Protein AF-A0A812NB05-F1 (afdb_monomer_lite)

Structure (mmCIF, N/CA/C/O backbone):
data_AF-A0A812NB05-F1
#
_entry.id   AF-A0A812NB05-F1
#
loop_
_atom_site.group_PDB
_atom_site.id
_atom_site.type_symbol
_atom_site.label_atom_id
_atom_site.label_alt_id
_atom_site.label_comp_id
_atom_site.label_asym_id
_atom_site.label_entity_id
_atom_site.label_seq_id
_atom_site.pdbx_PDB_ins_code
_atom_site.Cartn_x
_atom_site.Cartn_y
_atom_site.Cartn_z
_atom_site.occupancy
_atom_site.B_iso_or_equiv
_atom_site.auth_seq_id
_atom_site.auth_comp_id
_atom_site.auth_asym_id
_atom_site.auth_atom_id
_atom_site.pdbx_PDB_model_num
ATOM 1 N N . MET A 1 1 ? -12.619 -16.731 -1.197 1.00 52.44 1 MET A N 1
ATOM 2 C CA . MET A 1 1 ? -11.429 -16.813 -2.072 1.00 52.44 1 MET A CA 1
ATOM 3 C C . MET A 1 1 ? -10.492 -17.828 -1.435 1.00 52.44 1 MET A C 1
ATOM 5 O O . MET A 1 1 ? -10.153 -17.641 -0.276 1.00 52.44 1 MET A O 1
ATOM 9 N N . GLY A 1 2 ? -10.225 -18.960 -2.091 1.00 68.12 2 GLY A N 1
ATOM 10 C CA . GLY A 1 2 ? -9.502 -20.077 -1.469 1.00 68.12 2 GLY A CA 1
ATOM 11 C C . GLY A 1 2 ? -8.053 -19.728 -1.118 1.00 68.12 2 GLY A C 1
ATOM 12 O O . GLY A 1 2 ? -7.439 -18.909 -1.803 1.00 68.12 2 GLY A O 1
ATOM 13 N N . ILE A 1 3 ? -7.504 -20.391 -0.093 1.00 67.50 3 ILE A N 1
ATOM 14 C CA . ILE A 1 3 ? -6.117 -20.233 0.395 1.00 67.50 3 ILE A CA 1
ATOM 15 C C . ILE A 1 3 ? -5.089 -20.284 -0.754 1.00 67.50 3 ILE A C 1
ATOM 17 O O . ILE A 1 3 ? -4.097 -19.564 -0.755 1.00 67.50 3 ILE A O 1
ATOM 21 N N . ARG A 1 4 ? -5.376 -21.097 -1.782 1.00 68.25 4 ARG A N 1
ATOM 22 C CA . ARG A 1 4 ? -4.538 -21.284 -2.973 1.00 68.25 4 ARG A CA 1
ATOM 23 C C . ARG A 1 4 ? -4.398 -20.013 -3.807 1.00 68.25 4 ARG A C 1
ATOM 25 O O . ARG A 1 4 ? -3.296 -19.692 -4.219 1.00 68.25 4 ARG A O 1
ATOM 32 N N . VAL A 1 5 ? -5.487 -19.267 -3.996 1.00 69.00 5 VAL A N 1
ATOM 33 C CA . VAL A 1 5 ? -5.469 -18.016 -4.771 1.00 69.00 5 VAL A CA 1
ATOM 34 C C . VAL A 1 5 ? -4.687 -16.945 -4.013 1.00 69.00 5 VAL A C 1
ATOM 36 O O . VAL A 1 5 ? -3.858 -16.257 -4.592 1.00 69.00 5 VAL A O 1
ATOM 39 N N . GLN A 1 6 ? -4.866 -16.858 -2.692 1.00 69.44 6 GLN A N 1
ATOM 40 C CA . GLN A 1 6 ? -4.090 -15.931 -1.860 1.00 69.44 6 GLN A CA 1
ATOM 41 C C . GLN A 1 6 ? -2.587 -16.233 -1.903 1.00 69.44 6 GLN A C 1
ATOM 43 O O . GLN A 1 6 ? -1.785 -15.301 -1.967 1.00 69.44 6 GLN A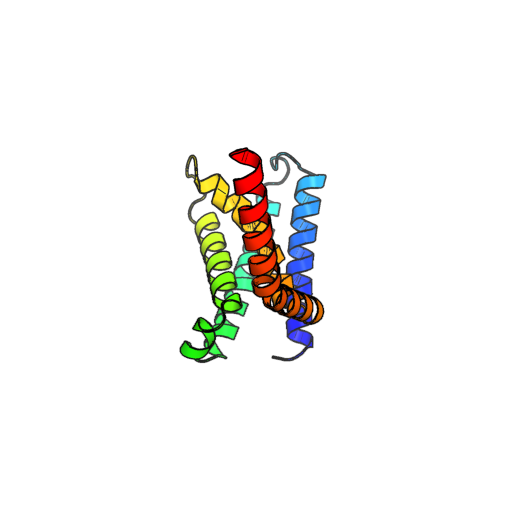 O 1
ATOM 48 N N . LEU A 1 7 ? -2.216 -17.517 -1.919 1.00 73.56 7 LEU A N 1
ATOM 49 C CA . LEU A 1 7 ? -0.827 -17.948 -2.044 1.00 73.56 7 LEU A CA 1
ATOM 50 C C . LEU A 1 7 ? -0.238 -17.587 -3.416 1.00 73.56 7 LEU A C 1
ATOM 52 O O . LEU A 1 7 ? 0.869 -17.062 -3.474 1.00 73.56 7 LEU A O 1
ATOM 56 N N . SER A 1 8 ? -0.985 -17.804 -4.505 1.00 72.12 8 SER A N 1
ATOM 57 C CA . SER A 1 8 ? -0.557 -17.437 -5.863 1.00 72.12 8 SER A CA 1
ATOM 58 C C . SER A 1 8 ? -0.286 -15.937 -5.994 1.00 72.12 8 SER A C 1
ATOM 60 O O . SER A 1 8 ? 0.741 -15.540 -6.535 1.00 72.12 8 SER A O 1
ATOM 62 N N . VAL A 1 9 ? -1.148 -15.093 -5.425 1.00 70.06 9 VAL A N 1
ATOM 63 C CA . VAL A 1 9 ? -0.941 -13.635 -5.414 1.00 70.06 9 VAL A CA 1
ATOM 64 C C . VAL A 1 9 ? 0.247 -13.237 -4.561 1.00 70.06 9 VAL A C 1
ATOM 66 O O . VAL A 1 9 ? 1.039 -12.390 -4.965 1.00 70.06 9 VAL A O 1
ATOM 69 N N . ALA A 1 10 ? 0.379 -13.826 -3.372 1.00 74.31 10 ALA A N 1
ATOM 70 C CA . ALA A 1 10 ? 1.516 -13.554 -2.504 1.00 74.31 10 ALA A CA 1
ATOM 71 C C . ALA A 1 10 ? 2.834 -13.929 -3.197 1.00 74.31 10 ALA A C 1
ATOM 73 O O . ALA A 1 10 ? 3.788 -13.157 -3.131 1.00 74.31 10 ALA A O 1
ATOM 74 N N . ALA A 1 11 ? 2.856 -15.048 -3.926 1.00 78.25 11 ALA A N 1
ATOM 75 C CA . ALA A 1 11 ? 3.990 -15.463 -4.742 1.00 78.25 11 ALA A CA 1
ATOM 76 C C . ALA A 1 11 ? 4.265 -14.486 -5.897 1.00 78.25 11 ALA A C 1
ATOM 78 O O . ALA A 1 11 ? 5.421 -14.150 -6.125 1.00 78.25 11 ALA A O 1
ATOM 79 N N . LEU A 1 12 ? 3.235 -13.963 -6.573 1.00 74.69 12 LEU A N 1
ATOM 80 C CA . LEU A 1 12 ? 3.398 -12.936 -7.613 1.00 74.69 12 LEU A CA 1
ATOM 81 C C . LEU A 1 12 ? 3.961 -11.622 -7.055 1.00 74.69 12 LEU A C 1
ATOM 83 O O . LEU A 1 12 ? 4.813 -11.004 -7.688 1.00 74.69 12 LEU A O 1
ATOM 87 N N . ILE A 1 13 ? 3.526 -11.190 -5.866 1.00 74.25 13 ILE A N 1
ATOM 88 C CA . ILE A 1 13 ? 4.059 -9.976 -5.224 1.00 74.25 13 ILE A CA 1
ATOM 89 C C . ILE A 1 13 ? 5.502 -10.204 -4.768 1.00 74.25 13 ILE A C 1
ATOM 91 O O . ILE A 1 13 ? 6.348 -9.339 -4.979 1.00 74.25 13 ILE A O 1
ATOM 95 N N . ALA A 1 14 ? 5.794 -11.363 -4.171 1.00 78.19 14 ALA A N 1
ATOM 96 C CA . ALA A 1 14 ? 7.151 -11.733 -3.782 1.00 78.19 14 ALA A CA 1
ATOM 97 C C . ALA A 1 14 ? 8.074 -11.823 -5.006 1.00 78.19 14 ALA A C 1
ATOM 99 O O . ALA A 1 14 ? 9.177 -11.290 -4.972 1.00 78.19 14 ALA A O 1
ATOM 100 N N . GLY A 1 15 ? 7.594 -12.409 -6.105 1.00 80.75 15 GLY A N 1
ATOM 101 C CA . GLY A 1 15 ? 8.292 -12.456 -7.385 1.00 80.75 15 GLY A CA 1
ATOM 102 C C . GLY A 1 15 ? 8.574 -11.061 -7.936 1.00 80.75 15 GLY A C 1
ATOM 103 O O . GLY A 1 15 ? 9.718 -10.762 -8.253 1.00 80.75 15 GLY A O 1
ATOM 104 N N . ASN A 1 16 ? 7.577 -10.169 -7.963 1.00 82.00 16 ASN A N 1
ATOM 105 C CA . ASN A 1 16 ? 7.774 -8.776 -8.378 1.00 82.00 16 ASN A CA 1
ATOM 106 C C . ASN A 1 16 ? 8.787 -8.039 -7.488 1.00 82.00 16 ASN A C 1
ATOM 108 O O . ASN A 1 16 ? 9.605 -7.276 -7.997 1.00 82.00 16 ASN A O 1
ATOM 112 N N . PHE A 1 17 ? 8.764 -8.275 -6.174 1.00 78.56 17 PHE A N 1
ATOM 113 C CA . PHE A 1 17 ? 9.721 -7.673 -5.249 1.00 78.56 17 PHE A CA 1
ATOM 114 C C . PHE A 1 17 ? 11.146 -8.175 -5.482 1.00 78.56 17 PHE A C 1
ATOM 116 O O . PHE A 1 17 ? 12.059 -7.361 -5.577 1.00 78.56 17 PHE A O 1
ATOM 123 N N . ILE A 1 18 ? 11.332 -9.489 -5.625 1.00 82.69 18 ILE A N 1
ATOM 124 C CA . ILE A 1 18 ? 12.635 -10.078 -5.951 1.00 82.69 18 ILE A CA 1
ATOM 125 C C . ILE A 1 18 ? 13.140 -9.502 -7.271 1.00 82.69 18 ILE A C 1
ATOM 127 O O . ILE A 1 18 ? 14.294 -9.100 -7.343 1.00 82.69 18 ILE A O 1
ATOM 131 N N . MET A 1 19 ? 12.271 -9.373 -8.273 1.00 78.94 19 MET A N 1
ATOM 132 C CA . MET A 1 19 ? 12.650 -8.810 -9.565 1.00 78.94 19 MET A CA 1
ATOM 133 C C . MET A 1 19 ? 13.116 -7.353 -9.456 1.00 78.94 19 MET A C 1
ATOM 135 O O . MET A 1 19 ? 14.157 -7.022 -10.005 1.00 78.94 19 MET A O 1
ATOM 139 N N . ASN A 1 20 ? 12.438 -6.523 -8.654 1.00 77.56 20 ASN A N 1
ATOM 140 C CA . ASN A 1 20 ? 12.876 -5.148 -8.363 1.00 77.56 20 ASN A CA 1
ATOM 141 C C . ASN A 1 20 ? 14.212 -5.090 -7.593 1.00 77.56 20 ASN A C 1
ATOM 143 O O . ASN A 1 20 ? 14.992 -4.152 -7.754 1.00 77.56 20 ASN A O 1
ATOM 147 N N . VAL A 1 21 ? 14.474 -6.057 -6.707 1.00 82.19 21 VAL A N 1
ATOM 148 C CA . VAL A 1 21 ? 15.754 -6.145 -5.982 1.00 82.19 21 VAL A CA 1
ATOM 149 C C . VAL A 1 21 ? 16.876 -6.558 -6.930 1.00 82.19 21 VAL A C 1
ATOM 151 O O . VAL A 1 21 ? 17.956 -5.980 -6.864 1.00 82.19 21 VAL A O 1
ATOM 154 N N . VAL A 1 22 ? 16.617 -7.531 -7.805 1.00 84.31 22 VAL A N 1
ATOM 155 C CA . VAL A 1 22 ? 17.567 -8.010 -8.815 1.00 84.31 22 VAL A CA 1
ATOM 156 C C . VAL A 1 22 ? 17.881 -6.913 -9.828 1.00 84.31 22 VAL A C 1
ATOM 158 O O . VAL A 1 22 ? 19.053 -6.717 -10.124 1.00 84.31 22 VAL A O 1
ATOM 161 N N . GLU A 1 23 ? 16.878 -6.160 -10.284 1.00 78.12 23 GLU A N 1
ATOM 162 C CA . GLU A 1 23 ? 17.051 -4.970 -11.129 1.00 78.12 23 GLU A CA 1
ATOM 163 C C . GLU A 1 23 ? 18.052 -4.000 -10.499 1.00 78.12 23 GLU A C 1
ATOM 165 O O . GLU A 1 23 ? 19.093 -3.732 -11.082 1.00 78.1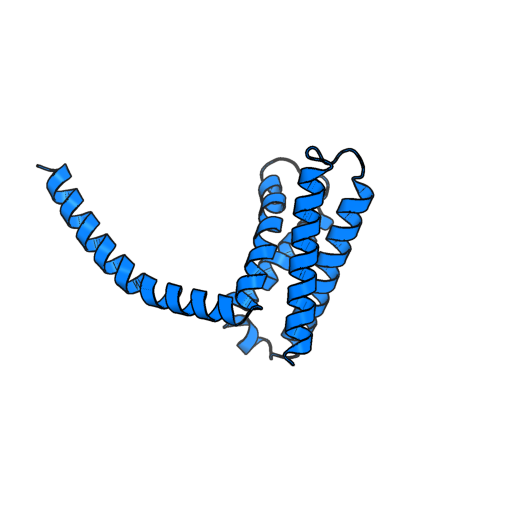2 23 GLU A O 1
ATOM 170 N N . LYS A 1 24 ? 17.827 -3.596 -9.243 1.00 78.44 24 LYS A N 1
ATOM 171 C CA . LYS A 1 24 ? 18.748 -2.701 -8.522 1.00 78.44 24 LYS A CA 1
ATOM 172 C C . LYS A 1 24 ? 20.135 -3.283 -8.250 1.00 78.44 24 LYS A C 1
ATOM 174 O O . LYS A 1 24 ? 21.069 -2.517 -8.036 1.00 78.44 24 LYS A O 1
ATOM 179 N N . TRP A 1 25 ? 20.262 -4.606 -8.168 1.00 82.19 25 TRP A N 1
ATOM 180 C CA . TRP A 1 25 ? 21.541 -5.281 -7.934 1.00 82.19 25 TRP A CA 1
ATOM 181 C C . TRP A 1 25 ? 22.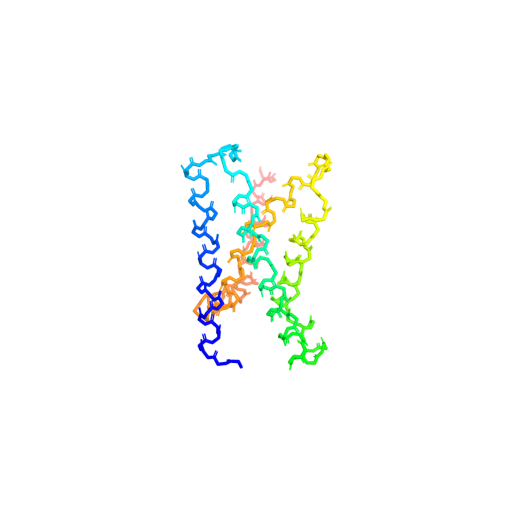375 -5.419 -9.209 1.00 82.19 25 TRP A C 1
ATOM 183 O O . TRP A 1 25 ? 23.595 -5.303 -9.143 1.00 82.19 25 TRP A O 1
ATOM 193 N N . ILE A 1 26 ? 21.730 -5.714 -10.339 1.00 81.44 26 ILE A N 1
ATOM 194 C CA . ILE A 1 26 ? 22.387 -5.952 -11.631 1.00 81.44 26 ILE A CA 1
ATOM 195 C C . ILE A 1 26 ? 22.585 -4.645 -12.400 1.00 81.44 26 ILE A C 1
ATOM 197 O O . ILE A 1 26 ? 23.612 -4.478 -13.049 1.00 81.44 26 ILE A O 1
ATOM 201 N N . ASP A 1 27 ? 21.618 -3.735 -12.324 1.00 74.38 27 ASP A N 1
ATOM 202 C CA . ASP A 1 27 ? 21.565 -2.509 -13.114 1.00 74.38 27 ASP A CA 1
ATOM 203 C C . ASP A 1 27 ? 21.095 -1.342 -12.224 1.00 74.38 27 ASP A C 1
ATOM 205 O O . ASP A 1 27 ? 19.919 -0.971 -12.235 1.00 74.38 27 ASP A O 1
ATOM 209 N N . PRO A 1 28 ? 21.986 -0.793 -11.373 1.00 72.62 28 PRO A N 1
ATOM 210 C CA . PRO A 1 28 ? 21.618 0.250 -10.416 1.00 72.62 28 PRO A CA 1
ATOM 211 C C . PRO A 1 28 ? 21.141 1.548 -11.086 1.00 72.62 28 PRO A C 1
ATOM 213 O O . PRO A 1 28 ? 20.334 2.259 -10.481 1.00 72.62 28 PRO A O 1
ATOM 216 N N . ASP A 1 29 ? 21.600 1.825 -12.311 1.00 70.69 29 ASP A N 1
ATOM 217 C CA . ASP A 1 29 ? 21.195 2.990 -13.108 1.00 70.69 29 ASP A CA 1
ATOM 218 C C . ASP A 1 29 ? 20.005 2.683 -14.044 1.00 70.69 29 ASP A C 1
ATOM 220 O O . ASP A 1 29 ? 19.215 3.580 -14.342 1.00 70.69 29 ASP A O 1
ATOM 224 N N . GLY A 1 30 ? 19.788 1.411 -14.410 1.00 66.50 30 GLY A N 1
ATOM 225 C CA . GLY A 1 30 ? 18.631 0.956 -15.196 1.00 66.50 30 GLY A CA 1
ATOM 226 C C . GLY A 1 30 ? 18.783 1.129 -16.712 1.00 66.50 30 GLY A C 1
ATOM 227 O O . GLY A 1 30 ? 17.794 1.038 -17.442 1.00 66.50 30 GLY A O 1
ATOM 228 N N . ASP A 1 31 ? 20.005 1.379 -17.184 1.00 70.06 31 ASP A N 1
ATOM 229 C CA . ASP A 1 31 ? 20.303 1.733 -18.576 1.00 70.06 31 ASP A CA 1
ATOM 230 C C . ASP A 1 31 ? 20.652 0.519 -19.457 1.00 70.06 31 ASP A C 1
ATOM 232 O O . ASP A 1 31 ? 20.675 0.623 -20.685 1.00 70.06 31 ASP A O 1
ATOM 236 N N . THR A 1 32 ? 20.916 -0.650 -18.865 1.00 68.69 32 THR A N 1
ATOM 237 C CA . THR A 1 32 ? 21.434 -1.821 -19.592 1.00 68.69 32 THR A CA 1
ATOM 238 C C . THR A 1 32 ? 20.319 -2.621 -20.275 1.00 68.69 32 THR A C 1
ATOM 240 O O . THR A 1 32 ? 20.495 -3.079 -21.405 1.00 68.69 32 THR A O 1
ATOM 243 N N . TYR A 1 33 ? 19.161 -2.787 -19.619 1.00 73.06 33 TYR A N 1
ATOM 244 C CA . TYR A 1 33 ? 18.001 -3.518 -20.170 1.00 73.06 33 TYR A CA 1
ATOM 245 C C . TYR A 1 33 ? 16.643 -2.845 -19.875 1.00 73.06 33 TYR A C 1
ATOM 247 O O . TYR A 1 33 ? 15.741 -3.494 -19.331 1.00 73.06 33 TYR A O 1
ATOM 255 N N . PRO A 1 34 ? 16.447 -1.567 -20.241 1.00 72.06 34 PRO A N 1
ATOM 256 C CA . PRO A 1 34 ? 15.268 -0.793 -19.840 1.00 72.06 34 PRO A CA 1
ATOM 257 C C . PRO A 1 34 ? 13.940 -1.429 -20.290 1.00 72.06 34 PRO A C 1
ATOM 259 O O . PRO A 1 34 ? 12.993 -1.518 -19.507 1.00 72.06 34 PRO A O 1
ATOM 262 N N . ASP A 1 35 ? 13.876 -1.962 -21.513 1.00 78.06 35 ASP A N 1
ATOM 263 C CA . ASP A 1 35 ? 12.645 -2.541 -22.072 1.00 78.06 35 ASP A CA 1
ATOM 264 C C . ASP A 1 35 ? 12.183 -3.809 -21.338 1.00 78.06 35 ASP A C 1
ATOM 266 O O . ASP A 1 35 ? 10.983 -4.058 -21.185 1.00 78.06 35 ASP A O 1
ATOM 270 N N . ILE A 1 36 ? 13.132 -4.617 -20.852 1.00 79.69 36 ILE A N 1
ATOM 271 C CA . ILE A 1 36 ? 12.837 -5.882 -20.169 1.00 79.69 36 ILE A CA 1
ATOM 272 C C . ILE A 1 36 ? 12.235 -5.593 -18.791 1.00 79.69 36 ILE A C 1
ATOM 274 O O . ILE A 1 36 ? 11.196 -6.162 -18.438 1.00 79.69 36 ILE A O 1
ATOM 278 N N . TRP A 1 37 ? 12.844 -4.677 -18.032 1.00 77.94 37 TRP A N 1
ATOM 279 C CA . TRP A 1 37 ? 12.367 -4.281 -16.704 1.00 77.94 37 TRP A CA 1
ATOM 280 C C . TRP A 1 37 ? 10.978 -3.646 -16.768 1.00 77.94 37 TRP A C 1
ATOM 282 O O . TRP A 1 37 ? 10.067 -4.063 -16.044 1.00 77.94 37 TRP A O 1
ATOM 292 N N . VAL A 1 38 ? 10.772 -2.729 -17.720 1.00 76.88 38 VAL A N 1
ATOM 293 C CA . VAL A 1 38 ? 9.467 -2.102 -17.974 1.00 76.88 38 VAL A CA 1
ATOM 294 C C . VAL A 1 38 ? 8.414 -3.148 -18.357 1.00 76.88 38 VAL A C 1
ATOM 296 O O . VAL A 1 38 ? 7.298 -3.117 -17.829 1.00 76.88 38 VAL A O 1
ATOM 299 N N . GLY A 1 39 ? 8.759 -4.120 -19.207 1.00 80.94 39 GLY A N 1
ATOM 300 C CA . GLY A 1 39 ? 7.859 -5.209 -19.593 1.00 80.94 39 GLY A CA 1
ATOM 301 C C . GLY A 1 39 ? 7.372 -6.046 -18.404 1.00 80.94 39 GLY A C 1
ATOM 302 O O . GLY A 1 39 ? 6.164 -6.267 -18.249 1.00 80.94 39 GLY A O 1
ATOM 303 N N . PHE A 1 40 ? 8.283 -6.464 -17.518 1.00 80.81 40 PHE A N 1
ATOM 304 C CA . PHE A 1 40 ? 7.920 -7.196 -16.296 1.00 80.81 40 PHE A CA 1
ATOM 305 C C . PHE A 1 40 ? 7.004 -6.375 -15.397 1.00 80.81 40 PHE A C 1
ATOM 307 O O . PHE A 1 40 ? 5.989 -6.859 -14.889 1.00 80.81 40 PHE A O 1
ATOM 314 N N . ASP A 1 41 ? 7.347 -5.113 -15.217 1.00 77.88 41 ASP A N 1
ATOM 315 C CA . ASP A 1 41 ? 6.600 -4.192 -14.389 1.00 77.88 41 ASP A CA 1
ATOM 316 C C . ASP A 1 41 ? 5.157 -3.969 -14.855 1.00 77.88 41 ASP A C 1
ATOM 318 O O . ASP A 1 41 ? 4.233 -3.917 -14.031 1.00 77.88 41 ASP A O 1
ATOM 322 N N . ILE A 1 42 ? 4.958 -3.875 -16.171 1.00 81.12 42 ILE A N 1
ATOM 323 C CA . ILE A 1 42 ? 3.638 -3.799 -16.800 1.00 81.12 42 ILE A CA 1
ATOM 324 C C . ILE A 1 42 ? 2.863 -5.086 -16.546 1.00 81.12 42 ILE A C 1
ATOM 326 O O . ILE A 1 42 ? 1.724 -5.028 -16.077 1.00 81.12 42 ILE A O 1
ATOM 330 N N . PHE A 1 43 ? 3.479 -6.241 -16.803 1.00 84.75 43 PHE A N 1
ATOM 331 C CA . PHE A 1 43 ? 2.851 -7.548 -16.617 1.00 84.75 43 PHE A CA 1
ATOM 332 C C . PHE A 1 43 ? 2.336 -7.735 -15.182 1.00 84.75 43 PHE A C 1
ATOM 334 O O . PHE A 1 43 ? 1.167 -8.074 -14.954 1.00 84.75 43 PHE A O 1
ATOM 341 N N . PHE A 1 44 ? 3.181 -7.439 -14.193 1.00 79.44 44 PHE A N 1
ATOM 342 C CA . PHE A 1 44 ? 2.785 -7.493 -12.792 1.00 79.44 44 PHE A CA 1
ATOM 343 C C . PHE A 1 44 ? 1.675 -6.483 -12.486 1.00 79.44 44 PHE A C 1
ATOM 345 O O . PHE A 1 44 ? 0.676 -6.840 -11.867 1.00 79.44 44 PHE A O 1
ATOM 352 N N . ASN A 1 45 ? 1.781 -5.235 -12.946 1.00 79.56 45 ASN A N 1
ATOM 353 C CA . ASN A 1 45 ? 0.755 -4.234 -12.660 1.00 79.56 45 ASN A CA 1
ATOM 354 C C . ASN A 1 45 ? -0.619 -4.597 -13.259 1.00 79.56 45 ASN A C 1
ATOM 356 O O . ASN A 1 45 ? -1.634 -4.462 -12.574 1.00 79.56 45 ASN A O 1
ATOM 360 N N . VAL A 1 46 ? -0.655 -5.108 -14.493 1.00 83.12 46 VAL A N 1
ATOM 361 C CA . VAL A 1 46 ? -1.889 -5.531 -15.176 1.00 83.12 46 VAL A CA 1
ATOM 362 C C . VAL A 1 46 ? -2.501 -6.759 -14.506 1.00 83.12 46 VAL A C 1
ATOM 364 O O . VAL A 1 46 ? -3.699 -6.753 -14.224 1.00 83.12 46 VAL A O 1
ATOM 367 N N . SER A 1 47 ? -1.704 -7.783 -14.184 1.00 82.75 47 SER A N 1
ATOM 368 C CA . SER A 1 47 ? -2.212 -8.966 -13.468 1.00 82.75 47 SER A CA 1
ATOM 369 C C . SER A 1 47 ? -2.849 -8.587 -12.125 1.00 82.75 47 SER A C 1
ATOM 371 O O . SER A 1 47 ? -3.967 -9.012 -11.825 1.00 82.75 47 SER A O 1
ATOM 373 N N . PHE A 1 48 ? -2.212 -7.693 -11.360 1.00 75.06 48 PHE A N 1
ATOM 374 C CA . PHE A 1 48 ? -2.784 -7.187 -10.112 1.00 75.06 48 PHE A CA 1
ATOM 375 C C . PHE A 1 48 ? -4.042 -6.341 -10.326 1.00 75.06 48 PHE A C 1
ATOM 377 O O . PHE A 1 48 ? -4.964 -6.424 -9.514 1.00 75.06 48 PHE A O 1
ATOM 384 N N . ALA A 1 49 ? -4.106 -5.545 -11.394 1.00 80.69 49 ALA A N 1
ATOM 385 C CA . ALA A 1 49 ? -5.296 -4.766 -11.727 1.00 80.69 49 ALA A CA 1
ATOM 386 C C . ALA A 1 49 ? -6.493 -5.677 -12.037 1.00 80.69 49 ALA A C 1
ATOM 388 O O . ALA A 1 49 ? -7.576 -5.474 -11.487 1.00 80.69 49 ALA A O 1
ATOM 389 N N . VAL A 1 50 ? -6.290 -6.723 -12.844 1.00 83.94 50 VAL A N 1
ATOM 390 C CA . VAL A 1 50 ? -7.327 -7.719 -13.164 1.00 83.94 50 VAL A CA 1
ATOM 391 C C . VAL A 1 50 ? -7.819 -8.422 -11.899 1.00 83.94 50 VAL A C 1
ATOM 393 O O . VAL A 1 50 ? -9.023 -8.555 -11.680 1.00 83.94 50 VAL A O 1
ATOM 396 N N . GLU A 1 51 ? -6.909 -8.814 -11.014 1.00 79.94 51 GLU A N 1
ATOM 397 C CA . GLU A 1 51 ? -7.269 -9.472 -9.760 1.00 79.94 51 GLU A CA 1
ATOM 398 C C . GLU A 1 51 ? -8.006 -8.552 -8.772 1.00 79.94 51 GLU A C 1
ATOM 400 O O . GLU A 1 51 ? -8.906 -8.983 -8.036 1.00 79.94 51 GLU A O 1
ATOM 405 N N . LEU A 1 52 ? -7.649 -7.267 -8.754 1.00 76.00 52 LEU A N 1
ATOM 406 C CA . LEU A 1 52 ? -8.346 -6.250 -7.975 1.00 76.00 52 LEU A CA 1
ATOM 407 C C . LEU A 1 52 ? -9.769 -6.035 -8.505 1.00 76.00 52 LEU A C 1
ATOM 409 O O . LEU A 1 52 ? -10.709 -6.009 -7.709 1.00 76.00 52 LEU A O 1
ATOM 413 N N . LEU A 1 53 ? -9.933 -5.943 -9.827 1.00 80.06 53 LEU A N 1
ATOM 414 C CA . LEU A 1 53 ? -11.236 -5.825 -10.487 1.00 80.06 53 LEU A CA 1
ATOM 415 C C . LEU A 1 53 ? -12.117 -7.045 -10.206 1.00 80.06 53 LEU A C 1
ATOM 417 O O . LEU A 1 53 ? -13.285 -6.886 -9.848 1.00 80.06 53 LEU A O 1
ATOM 421 N N . TRP A 1 54 ? -11.549 -8.251 -10.266 1.00 79.88 54 TRP A N 1
ATOM 422 C CA . TRP A 1 54 ? -12.256 -9.481 -9.907 1.00 79.88 54 TRP A CA 1
ATOM 423 C C . TRP A 1 54 ? -12.726 -9.468 -8.445 1.00 79.88 54 TRP A C 1
ATOM 425 O O . TRP A 1 54 ? -13.883 -9.773 -8.144 1.00 79.88 54 TRP A O 1
ATOM 435 N N . ASN A 1 55 ? -11.857 -9.056 -7.515 1.00 73.31 55 ASN A N 1
ATOM 436 C CA . ASN A 1 55 ? -12.232 -8.903 -6.105 1.00 73.31 55 ASN A CA 1
ATOM 437 C C . ASN A 1 55 ? -13.310 -7.832 -5.894 1.00 73.31 55 ASN A C 1
ATOM 439 O O . ASN A 1 55 ? -14.211 -8.024 -5.078 1.00 73.31 55 ASN A O 1
ATOM 443 N N . MET A 1 56 ? -13.229 -6.716 -6.616 1.00 73.44 56 MET A N 1
ATOM 444 C CA . MET A 1 56 ? -14.206 -5.631 -6.544 1.00 73.44 56 MET A CA 1
ATOM 445 C C . MET A 1 56 ? -15.578 -6.065 -7.073 1.00 73.44 56 MET A C 1
ATOM 447 O O . MET A 1 56 ? -16.596 -5.690 -6.497 1.00 73.44 56 MET A O 1
ATOM 451 N N . TYR A 1 57 ? -15.613 -6.899 -8.114 1.00 75.19 57 TYR A N 1
ATOM 452 C CA . TYR A 1 57 ? -16.850 -7.488 -8.627 1.00 75.19 57 TYR A CA 1
ATOM 453 C C . TYR A 1 57 ? -17.448 -8.509 -7.644 1.00 75.19 57 TYR A C 1
ATOM 455 O O . TYR A 1 57 ? -18.656 -8.524 -7.413 1.00 75.19 57 TYR A O 1
ATOM 463 N N . SER A 1 58 ? -16.602 -9.320 -6.995 1.00 68.81 58 SER A N 1
ATOM 464 C CA . SER A 1 58 ? -17.042 -10.334 -6.027 1.00 68.81 58 SER A CA 1
ATOM 465 C C . SER A 1 58 ? -17.555 -9.747 -4.703 1.00 68.81 58 SER A C 1
ATOM 467 O O . SER A 1 58 ? -18.419 -10.352 -4.068 1.00 68.81 58 SER A O 1
ATOM 469 N N . PHE A 1 59 ? -17.033 -8.601 -4.257 1.00 61.72 59 PHE A N 1
ATOM 470 C CA . PHE A 1 59 ? -17.492 -7.903 -3.056 1.00 61.72 59 PHE A CA 1
ATOM 471 C C . PHE A 1 59 ? -18.259 -6.645 -3.462 1.00 61.72 59 PHE A C 1
ATOM 473 O O . PHE A 1 59 ? -17.649 -5.603 -3.667 1.00 61.72 59 PHE A O 1
ATOM 480 N N . TRP A 1 60 ? -19.592 -6.736 -3.526 1.00 62.72 60 TRP A N 1
ATOM 481 C CA . TRP A 1 60 ? -20.515 -5.625 -3.804 1.00 62.72 60 TRP A CA 1
ATOM 482 C C . TRP A 1 60 ? -19.968 -4.271 -3.302 1.00 62.72 60 TRP A C 1
ATOM 484 O O . TRP A 1 60 ? -19.707 -4.124 -2.101 1.00 62.72 60 TRP A O 1
ATOM 494 N N . LEU A 1 61 ? -19.765 -3.314 -4.223 1.00 59.56 61 LEU A N 1
ATOM 495 C CA . LEU A 1 61 ? -18.938 -2.089 -4.111 1.00 59.56 61 LEU A CA 1
ATOM 496 C C . LEU A 1 61 ? -18.936 -1.396 -2.732 1.00 59.56 61 LEU A C 1
ATOM 498 O O . LEU A 1 61 ? -17.899 -0.919 -2.267 1.00 59.56 61 LEU A O 1
ATOM 502 N N . ARG A 1 62 ? -20.072 -1.388 -2.023 1.00 60.19 62 ARG A N 1
ATOM 503 C CA . ARG A 1 62 ? -20.202 -0.778 -0.687 1.00 60.19 62 ARG A CA 1
ATOM 504 C C . ARG A 1 62 ? -19.349 -1.448 0.393 1.00 60.19 62 ARG A C 1
ATOM 506 O O . ARG A 1 62 ? -18.819 -0.762 1.265 1.00 60.19 62 ARG A O 1
ATOM 513 N N . ARG A 1 63 ? -19.211 -2.779 0.377 1.00 65.19 63 ARG A N 1
ATOM 514 C CA . ARG A 1 63 ? -18.400 -3.503 1.377 1.00 65.19 63 ARG A CA 1
ATOM 515 C C . ARG A 1 63 ? -16.911 -3.431 1.049 1.00 65.19 63 ARG A C 1
ATOM 517 O O . ARG A 1 63 ? -16.088 -3.486 1.960 1.00 65.19 63 ARG A O 1
ATOM 524 N N . PHE A 1 64 ? -16.580 -3.240 -0.227 1.00 66.50 64 PHE A N 1
ATOM 525 C CA . PHE A 1 64 ? -15.213 -3.045 -0.688 1.00 66.50 64 PHE A CA 1
ATOM 526 C C . PHE A 1 64 ? -14.619 -1.725 -0.171 1.00 66.50 64 PHE A C 1
ATOM 528 O O . PHE A 1 64 ? -13.517 -1.740 0.375 1.00 66.50 64 PHE A O 1
ATOM 535 N N . TRP A 1 65 ? -15.375 -0.622 -0.244 1.00 67.75 65 TRP A N 1
ATOM 536 C CA . TRP A 1 65 ? -14.918 0.717 0.166 1.00 67.75 65 TRP A CA 1
ATOM 537 C C . TRP A 1 65 ? -14.774 0.909 1.683 1.00 67.75 65 TRP A C 1
ATOM 539 O O . TRP A 1 65 ? -13.996 1.749 2.120 1.00 67.75 65 TRP A O 1
ATOM 549 N N . LYS A 1 66 ? -15.453 0.104 2.514 1.00 70.00 66 LYS A N 1
ATOM 550 C CA . LYS A 1 66 ? -15.266 0.144 3.979 1.00 70.00 66 LYS A CA 1
ATOM 551 C C . LYS A 1 66 ? -13.918 -0.418 4.448 1.00 70.00 66 LYS A C 1
ATOM 553 O O . LYS A 1 66 ? -13.529 -0.187 5.589 1.00 70.00 66 LYS A O 1
ATOM 558 N N . SER A 1 67 ? -13.221 -1.186 3.612 1.00 74.00 67 SER A N 1
ATOM 559 C CA . SER A 1 67 ? -11.927 -1.769 3.966 1.00 74.00 67 SER A CA 1
ATOM 560 C C . SER A 1 67 ? -10.793 -0.838 3.541 1.00 74.00 67 SER A C 1
ATOM 562 O O . SER A 1 67 ? -10.505 -0.718 2.350 1.00 74.00 67 SER A O 1
ATOM 564 N N . ALA A 1 68 ? -10.098 -0.230 4.509 1.00 75.81 68 ALA A N 1
ATOM 565 C CA . ALA A 1 68 ? -8.942 0.640 4.251 1.00 75.81 68 ALA A CA 1
ATOM 566 C C . ALA A 1 68 ? -7.865 -0.058 3.396 1.00 75.81 68 ALA A C 1
ATOM 568 O O . ALA A 1 68 ? -7.272 0.537 2.501 1.00 75.81 68 ALA A O 1
ATOM 569 N N . TRP A 1 69 ? -7.686 -1.365 3.595 1.00 76.69 69 TRP A N 1
ATOM 570 C CA . TRP A 1 69 ? -6.753 -2.187 2.825 1.00 76.69 69 TRP A CA 1
ATOM 571 C C . TRP A 1 69 ? -7.160 -2.404 1.360 1.00 76.69 69 TRP A C 1
ATOM 573 O O . TRP A 1 69 ? -6.312 -2.710 0.523 1.00 76.69 69 TRP A O 1
ATOM 583 N N . ASN A 1 70 ? -8.450 -2.321 1.028 1.00 76.69 70 ASN A N 1
ATOM 584 C CA . ASN A 1 70 ? -8.918 -2.371 -0.361 1.00 76.69 70 ASN A CA 1
ATOM 585 C C . ASN A 1 70 ? -8.710 -1.027 -1.055 1.00 76.69 70 ASN A C 1
ATOM 587 O O . ASN A 1 70 ? -8.226 -1.008 -2.180 1.00 76.69 70 ASN A O 1
ATOM 591 N N . VAL A 1 71 ? -8.996 0.073 -0.357 1.00 79.94 71 VAL A N 1
ATOM 592 C CA . VAL A 1 71 ? -8.760 1.434 -0.857 1.00 79.94 71 VAL A CA 1
ATOM 593 C C . VAL A 1 71 ? -7.272 1.666 -1.135 1.00 79.94 71 VAL A C 1
ATOM 595 O O . VAL A 1 71 ? -6.923 2.162 -2.201 1.00 79.94 71 VAL A O 1
ATOM 598 N N . PHE A 1 72 ? -6.387 1.223 -0.237 1.00 79.06 72 PHE A N 1
ATOM 599 C CA . PHE A 1 72 ? -4.938 1.286 -0.454 1.00 79.06 72 PHE A CA 1
ATOM 600 C C . PHE A 1 72 ? -4.495 0.545 -1.728 1.00 79.06 72 PHE A C 1
ATOM 602 O O . PHE A 1 72 ? -3.707 1.066 -2.510 1.00 79.06 72 PHE A O 1
ATOM 609 N N . ASP A 1 73 ? -5.031 -0.654 -1.964 1.00 80.38 73 ASP A N 1
ATOM 610 C CA . ASP A 1 73 ? -4.706 -1.472 -3.141 1.00 80.38 73 ASP A CA 1
ATOM 611 C C . ASP A 1 73 ? -5.168 -0.787 -4.446 1.00 80.38 73 ASP A C 1
ATOM 613 O O . ASP A 1 73 ? -4.405 -0.726 -5.408 1.00 80.38 73 ASP A O 1
ATOM 617 N N . VAL A 1 74 ? -6.361 -0.170 -4.447 1.00 81.12 74 VAL A N 1
ATOM 618 C CA . VAL A 1 74 ? -6.855 0.654 -5.572 1.00 81.12 74 VAL A CA 1
ATOM 619 C C . VAL A 1 74 ? -5.905 1.813 -5.858 1.00 81.12 74 VAL A C 1
ATOM 621 O O . VAL A 1 74 ? -5.500 1.992 -7.000 1.00 81.12 74 VAL A O 1
ATOM 624 N N . ILE A 1 75 ? -5.517 2.577 -4.833 1.00 82.31 75 ILE A N 1
ATOM 625 C CA . ILE A 1 75 ? -4.621 3.733 -4.990 1.00 82.31 75 ILE A CA 1
ATOM 626 C C . ILE A 1 75 ? -3.293 3.301 -5.624 1.00 82.31 75 ILE A C 1
ATOM 628 O O . ILE A 1 75 ? -2.827 3.925 -6.574 1.00 82.31 75 ILE A O 1
ATOM 632 N N . VAL A 1 76 ? -2.710 2.201 -5.144 1.00 79.69 76 VAL A N 1
ATOM 633 C CA . VAL A 1 76 ? -1.436 1.677 -5.654 1.00 79.69 76 VAL A CA 1
ATOM 634 C C . VAL A 1 76 ? -1.538 1.224 -7.117 1.00 79.69 76 VAL A C 1
ATOM 636 O O . VAL A 1 76 ? -0.625 1.493 -7.901 1.00 79.69 76 VAL A O 1
ATOM 639 N N . VAL A 1 77 ? -2.629 0.554 -7.503 1.00 81.50 77 VAL A N 1
ATOM 640 C CA . VAL A 1 77 ? -2.856 0.135 -8.898 1.00 81.50 77 VAL A CA 1
ATOM 641 C C . VAL A 1 77 ? -3.072 1.349 -9.804 1.00 81.50 77 VAL A C 1
ATOM 643 O O . VAL A 1 77 ? -2.459 1.420 -10.869 1.00 81.50 77 VAL A O 1
ATOM 646 N N . THR A 1 78 ? -3.867 2.331 -9.369 1.00 80.00 78 THR A N 1
ATOM 647 C CA . THR A 1 78 ? -4.116 3.566 -10.128 1.00 80.00 78 THR A CA 1
ATOM 648 C C . THR A 1 78 ? -2.829 4.358 -10.348 1.00 80.00 78 THR A C 1
ATOM 650 O O . THR A 1 78 ? -2.551 4.758 -11.474 1.00 80.00 78 THR A O 1
ATOM 653 N N . ILE A 1 79 ? -1.989 4.509 -9.318 1.00 77.69 79 ILE A N 1
ATOM 654 C CA . ILE A 1 79 ? -0.668 5.148 -9.449 1.00 77.69 79 ILE A CA 1
ATOM 655 C C . ILE A 1 79 ? 0.228 4.362 -10.413 1.00 77.69 79 ILE A C 1
ATOM 657 O O . ILE A 1 79 ? 0.923 4.951 -11.238 1.00 77.69 79 ILE A O 1
ATOM 661 N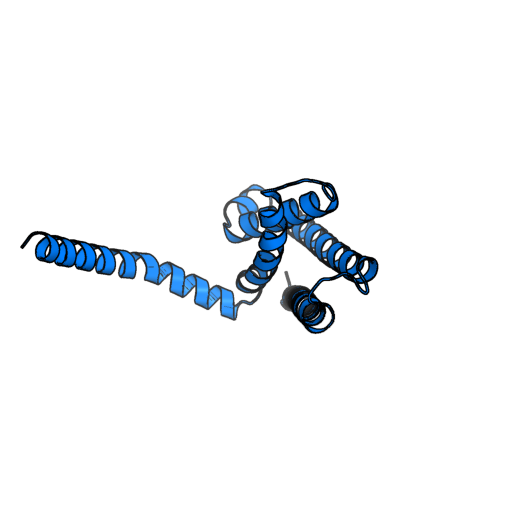 N . GLY A 1 80 ? 0.179 3.029 -10.350 1.00 76.38 80 GLY A N 1
ATOM 662 C CA . GLY A 1 80 ? 0.889 2.162 -11.282 1.00 76.38 80 GLY A CA 1
ATOM 663 C C . GLY A 1 80 ? 0.477 2.362 -12.740 1.00 76.38 80 GLY A C 1
ATOM 664 O O . GLY A 1 80 ? 1.339 2.380 -13.612 1.00 76.38 80 GLY A O 1
ATOM 665 N N . LEU A 1 81 ? -0.826 2.507 -12.997 1.00 75.88 81 LEU A N 1
ATOM 666 C CA . LEU A 1 81 ? -1.358 2.802 -14.329 1.00 75.88 81 LEU A CA 1
ATOM 667 C C . LEU A 1 81 ? -0.974 4.210 -14.796 1.00 75.88 81 LEU A C 1
ATOM 669 O O . LEU A 1 81 ? -0.580 4.380 -15.944 1.00 75.88 81 LEU A O 1
ATOM 673 N N . MET A 1 82 ? -1.042 5.207 -13.912 1.00 74.31 82 MET A N 1
ATOM 674 C CA . MET A 1 82 ? -0.616 6.571 -14.237 1.00 74.31 82 MET A CA 1
ATOM 675 C C . MET A 1 82 ? 0.869 6.620 -14.604 1.00 74.31 82 MET A C 1
ATOM 677 O O . MET A 1 82 ? 1.231 7.256 -15.582 1.00 74.31 82 MET A O 1
ATOM 681 N N . ASN A 1 83 ? 1.728 5.888 -13.894 1.00 71.56 83 ASN A N 1
ATOM 682 C CA . ASN A 1 83 ? 3.153 5.826 -14.224 1.00 71.56 83 ASN A CA 1
ATOM 683 C C . ASN A 1 83 ? 3.434 5.165 -15.588 1.00 71.56 83 ASN A C 1
ATOM 685 O O . ASN A 1 83 ? 4.490 5.392 -16.159 1.00 71.56 83 ASN A O 1
ATOM 689 N N . LEU A 1 84 ? 2.511 4.340 -16.099 1.00 70.75 84 LEU A N 1
ATOM 690 C CA . LEU A 1 84 ? 2.632 3.734 -17.425 1.00 70.75 84 LEU A CA 1
ATOM 691 C C . LEU A 1 84 ? 2.250 4.711 -18.541 1.00 70.75 84 LEU A C 1
ATOM 693 O O . LEU A 1 84 ? 2.889 4.745 -19.584 1.00 70.75 84 LEU A O 1
ATOM 697 N N . VAL A 1 85 ? 1.172 5.468 -18.328 1.00 68.88 85 VAL A N 1
ATOM 698 C CA . VAL A 1 85 ? 0.608 6.381 -19.334 1.00 68.88 85 VAL A CA 1
ATOM 699 C C . VAL A 1 85 ? 1.395 7.692 -19.406 1.00 68.88 85 VAL A C 1
ATOM 701 O O . VAL A 1 85 ? 1.435 8.330 -20.453 1.00 68.88 85 VAL A O 1
ATOM 704 N N . LEU A 1 86 ? 2.020 8.101 -18.302 1.00 64.50 86 LEU A N 1
ATOM 705 C CA . LEU A 1 86 ? 2.764 9.349 -18.193 1.00 64.50 86 LEU A CA 1
ATOM 706 C C . LEU A 1 86 ? 4.277 9.064 -18.085 1.00 64.50 86 LEU A C 1
ATOM 708 O O . LEU A 1 86 ? 4.869 9.241 -17.022 1.00 64.50 86 LEU A O 1
ATOM 712 N N . SER A 1 87 ? 4.898 8.599 -19.173 1.00 58.38 87 SER A N 1
ATOM 713 C CA . SER A 1 87 ? 6.329 8.244 -19.233 1.00 58.38 87 SER A CA 1
ATOM 714 C C . SER A 1 87 ? 7.299 9.442 -19.269 1.00 58.38 87 SER A C 1
ATOM 716 O O . SER A 1 87 ? 8.476 9.252 -18.989 1.00 58.38 87 SER A O 1
ATOM 718 N N . ASP A 1 88 ? 6.825 10.669 -19.534 1.00 56.69 88 ASP A N 1
ATOM 719 C CA . ASP A 1 88 ? 7.677 11.811 -19.945 1.00 56.69 88 ASP A CA 1
ATOM 720 C C . ASP A 1 88 ? 7.561 13.099 -19.100 1.00 56.69 88 ASP A C 1
ATOM 722 O O . ASP A 1 88 ? 7.785 14.205 -19.594 1.00 56.69 88 ASP A O 1
ATOM 726 N N . LEU A 1 89 ? 7.191 13.028 -17.816 1.00 54.62 89 LEU A N 1
ATOM 727 C CA . LEU A 1 89 ? 6.899 14.255 -17.056 1.00 54.62 89 LEU A CA 1
ATOM 728 C C . LEU A 1 89 ? 7.951 14.647 -15.998 1.00 54.62 89 LEU A C 1
ATOM 730 O O . LEU A 1 89 ? 8.405 13.799 -15.225 1.00 54.62 89 LEU A O 1
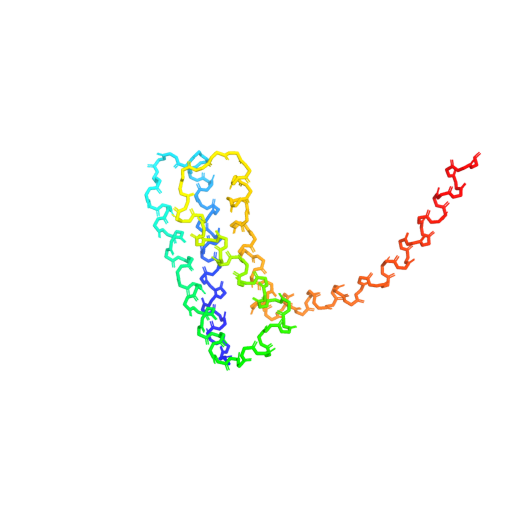ATOM 734 N N . PRO A 1 90 ? 8.285 15.950 -15.889 1.00 55.41 90 PRO A N 1
ATOM 735 C CA . PRO A 1 90 ? 9.337 16.446 -15.005 1.00 55.41 90 PRO A CA 1
ATOM 736 C C . PRO A 1 90 ? 8.905 16.603 -13.532 1.00 55.41 90 PRO A C 1
ATOM 738 O O . PRO A 1 90 ? 7.762 16.935 -13.221 1.00 55.41 90 PRO A O 1
ATOM 741 N N . GLY A 1 91 ? 9.870 16.439 -12.614 1.00 68.75 91 GLY A N 1
ATOM 742 C CA . GLY A 1 91 ? 9.809 16.905 -11.218 1.00 68.75 91 GLY A CA 1
ATOM 743 C C . GLY A 1 91 ? 9.128 15.957 -10.205 1.00 68.75 91 GLY A C 1
ATOM 744 O O . GLY A 1 91 ? 9.658 14.875 -9.937 1.00 68.75 91 GLY A O 1
ATOM 745 N N . PRO A 1 92 ? 7.990 16.342 -9.579 1.00 63.59 92 PRO A N 1
ATOM 746 C CA . PRO A 1 92 ? 7.385 15.641 -8.431 1.00 63.59 92 PRO A CA 1
ATOM 747 C C . PRO A 1 92 ? 6.864 14.232 -8.741 1.00 63.59 92 PRO A C 1
ATOM 749 O O . PRO A 1 92 ? 6.592 13.455 -7.829 1.00 63.59 92 PRO A O 1
ATOM 752 N N . LEU A 1 93 ? 6.770 13.857 -10.014 1.00 62.50 93 LEU A N 1
ATOM 753 C CA . LEU A 1 93 ? 6.336 12.525 -10.435 1.00 62.50 93 LEU A CA 1
ATOM 754 C C . LEU A 1 93 ? 7.404 11.448 -10.190 1.00 62.50 93 LEU A C 1
ATOM 756 O O . LEU A 1 93 ? 7.086 10.262 -10.208 1.00 62.50 93 LEU A O 1
ATOM 760 N N . SER A 1 94 ? 8.630 11.832 -9.811 1.00 65.38 94 SER A N 1
ATOM 761 C CA . SER A 1 94 ? 9.606 10.901 -9.225 1.00 65.38 94 SER A CA 1
ATOM 762 C C . SER A 1 94 ? 9.064 10.223 -7.950 1.00 65.38 94 SER A C 1
ATOM 764 O O . SER A 1 94 ? 9.370 9.061 -7.671 1.00 65.38 94 SER A O 1
ATOM 766 N N . LEU A 1 95 ? 8.143 10.879 -7.226 1.00 69.12 95 LEU A N 1
ATOM 767 C CA . LEU A 1 95 ? 7.411 10.255 -6.119 1.00 69.12 95 LEU A CA 1
ATOM 768 C C . LEU A 1 95 ? 6.504 9.110 -6.591 1.00 69.12 95 LEU A C 1
ATOM 770 O O . LEU A 1 95 ? 6.381 8.123 -5.872 1.00 69.12 95 LEU A O 1
ATOM 774 N N . LEU A 1 96 ? 5.919 9.168 -7.797 1.00 68.94 96 LEU A N 1
ATOM 775 C CA . LEU A 1 96 ? 5.152 8.038 -8.350 1.00 68.94 96 LEU A CA 1
ATOM 776 C C . LEU A 1 96 ? 6.046 6.812 -8.569 1.00 68.94 96 LEU A C 1
ATOM 778 O O . LEU A 1 96 ? 5.602 5.679 -8.377 1.00 68.94 96 LEU A O 1
ATOM 782 N N . ARG A 1 97 ? 7.326 7.037 -8.885 1.00 69.06 97 ARG A N 1
ATOM 783 C CA . ARG A 1 97 ? 8.342 5.984 -8.978 1.00 69.06 97 ARG A CA 1
ATOM 784 C C . ARG A 1 97 ? 8.593 5.345 -7.609 1.00 69.06 97 ARG A C 1
ATOM 786 O O . ARG A 1 97 ? 8.598 4.121 -7.495 1.00 69.06 97 ARG A O 1
ATOM 793 N N . MET A 1 98 ? 8.682 6.151 -6.548 1.00 72.56 98 MET A N 1
ATOM 794 C CA . MET A 1 98 ? 8.784 5.654 -5.165 1.00 72.56 98 MET A CA 1
ATOM 795 C C . MET A 1 98 ? 7.509 4.936 -4.696 1.00 72.56 98 MET A C 1
ATOM 797 O O . MET A 1 98 ? 7.587 3.941 -3.973 1.00 72.56 98 MET A O 1
ATOM 801 N N . MET A 1 99 ? 6.332 5.366 -5.165 1.00 72.44 99 MET A N 1
ATOM 802 C CA . MET A 1 99 ? 5.045 4.726 -4.860 1.00 72.44 99 MET A CA 1
ATOM 803 C C . MET A 1 99 ? 4.971 3.259 -5.310 1.00 72.44 99 MET A C 1
ATOM 805 O O . MET A 1 99 ? 4.185 2.479 -4.772 1.00 72.44 99 MET A O 1
ATOM 809 N N . ARG A 1 100 ? 5.828 2.827 -6.240 1.00 72.00 100 ARG A N 1
ATOM 810 C CA . ARG A 1 100 ? 5.927 1.421 -6.660 1.00 72.00 100 ARG A CA 1
ATOM 811 C C . ARG A 1 100 ? 6.442 0.527 -5.532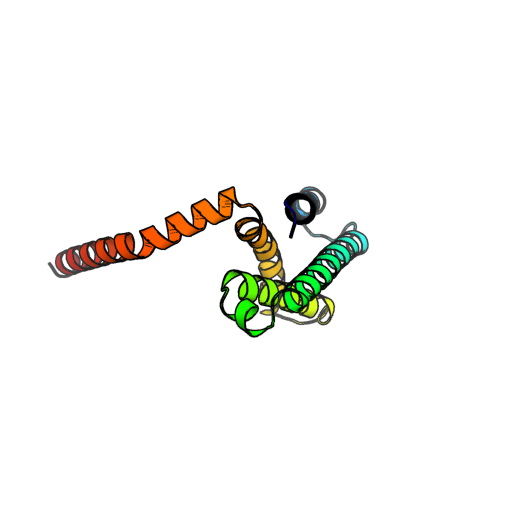 1.00 72.00 100 ARG A C 1
ATOM 813 O O . ARG A 1 100 ? 5.941 -0.584 -5.383 1.00 72.00 100 ARG A O 1
ATOM 820 N N . ALA A 1 101 ? 7.331 1.025 -4.668 1.00 74.06 101 ALA A N 1
ATOM 821 C CA . ALA A 1 101 ? 7.800 0.286 -3.492 1.00 74.06 101 ALA A CA 1
ATOM 822 C C . ALA A 1 101 ? 6.657 -0.010 -2.501 1.00 74.06 101 ALA A C 1
ATOM 824 O O . ALA A 1 101 ? 6.644 -1.055 -1.849 1.00 74.06 101 ALA A O 1
ATOM 825 N N . PHE A 1 102 ? 5.625 0.845 -2.456 1.00 75.00 102 PHE A N 1
ATOM 826 C CA . PHE A 1 102 ? 4.440 0.609 -1.629 1.00 75.00 102 PHE A CA 1
ATOM 827 C C . PHE A 1 102 ? 3.642 -0.632 -2.055 1.00 75.00 102 PHE A C 1
ATOM 829 O O . PHE A 1 102 ? 2.882 -1.179 -1.254 1.00 75.00 102 PHE A O 1
ATOM 836 N N . ARG A 1 103 ? 3.845 -1.153 -3.274 1.00 74.19 103 ARG A N 1
ATOM 837 C CA . ARG A 1 103 ? 3.241 -2.418 -3.725 1.00 74.19 103 ARG A CA 1
ATOM 838 C C . ARG A 1 103 ? 3.606 -3.592 -2.820 1.00 74.19 103 ARG A C 1
ATOM 840 O O . ARG A 1 103 ? 2.763 -4.473 -2.655 1.00 74.19 103 ARG A O 1
ATOM 847 N N . VAL A 1 104 ? 4.793 -3.584 -2.206 1.00 75.50 104 VAL A N 1
ATOM 848 C CA . VAL A 1 104 ? 5.234 -4.597 -1.229 1.00 75.50 104 VAL A CA 1
ATOM 849 C C . VAL A 1 104 ? 4.334 -4.608 -0.002 1.00 75.50 104 VAL A C 1
ATOM 851 O O . VAL A 1 104 ? 4.005 -5.677 0.500 1.00 75.50 104 VAL A O 1
ATOM 854 N N . PHE A 1 105 ? 3.830 -3.451 0.435 1.00 75.12 105 PHE A N 1
ATOM 855 C CA . PHE A 1 105 ? 2.926 -3.372 1.587 1.00 75.12 105 PHE A CA 1
ATOM 856 C C . PHE A 1 105 ? 1.615 -4.136 1.359 1.00 75.12 105 PHE A C 1
ATOM 858 O O . PHE A 1 105 ? 0.934 -4.503 2.316 1.00 75.12 105 PHE A O 1
ATOM 865 N N . ARG A 1 106 ? 1.265 -4.460 0.107 1.00 71.94 106 ARG A N 1
ATOM 866 C CA . ARG A 1 106 ? 0.116 -5.322 -0.199 1.00 71.94 106 ARG A CA 1
ATOM 867 C C . ARG A 1 106 ? 0.300 -6.752 0.319 1.00 71.94 106 ARG A C 1
ATOM 869 O O . ARG A 1 106 ? -0.707 -7.392 0.633 1.00 71.94 106 ARG A O 1
ATOM 876 N N . LEU A 1 107 ? 1.539 -7.232 0.501 1.00 72.75 107 LEU A N 1
ATOM 877 C CA . LEU A 1 107 ? 1.816 -8.502 1.193 1.00 72.75 107 LEU A CA 1
ATOM 878 C C . LEU A 1 107 ? 1.237 -8.499 2.607 1.00 72.75 107 LEU A C 1
ATOM 880 O O . LEU A 1 107 ? 0.666 -9.505 3.020 1.00 72.75 107 LEU A O 1
ATOM 884 N N . PHE A 1 108 ? 1.281 -7.367 3.317 1.00 76.19 108 PHE A N 1
ATOM 885 C CA . PHE A 1 108 ? 0.750 -7.274 4.680 1.00 76.19 108 PHE A CA 1
ATOM 886 C C . PHE A 1 108 ? -0.753 -7.541 4.761 1.00 76.19 108 PHE A C 1
ATOM 888 O O . PHE A 1 108 ? -1.237 -8.084 5.749 1.00 76.19 108 PHE A O 1
ATOM 895 N N . LYS A 1 109 ? -1.504 -7.206 3.710 1.00 73.19 109 LYS A N 1
ATOM 896 C CA . LYS A 1 109 ? -2.932 -7.516 3.617 1.00 73.19 109 LYS A CA 1
ATOM 897 C C . LYS A 1 109 ? -3.194 -8.980 3.262 1.00 73.19 109 LYS A C 1
ATOM 899 O O . LYS A 1 109 ? -4.177 -9.542 3.736 1.00 73.19 109 LYS A O 1
ATOM 904 N N . ARG A 1 110 ? -2.386 -9.553 2.363 1.00 70.81 110 ARG A N 1
ATOM 905 C CA . ARG A 1 110 ? -2.634 -10.865 1.737 1.00 70.81 110 ARG A CA 1
ATOM 906 C C . ARG A 1 110 ? -2.100 -12.028 2.571 1.00 70.81 110 ARG A C 1
ATOM 908 O O . ARG A 1 110 ? -2.706 -13.093 2.566 1.00 70.81 110 ARG A O 1
ATOM 915 N N . VAL A 1 111 ? -1.002 -11.819 3.294 1.00 79.62 111 VAL A N 1
ATOM 916 C CA . VAL A 1 111 ? -0.433 -12.806 4.213 1.00 79.62 111 VAL A CA 1
ATOM 917 C C . VAL A 1 111 ? -1.161 -12.699 5.546 1.00 79.62 111 VAL A C 1
ATOM 919 O O . VAL A 1 111 ? -1.015 -11.715 6.268 1.00 79.62 111 VAL A O 1
ATOM 922 N N . GLU A 1 112 ? -1.934 -13.726 5.888 1.00 75.81 112 GLU A N 1
ATOM 923 C CA . GLU A 1 112 ? -2.776 -13.734 7.091 1.00 75.81 112 GLU A CA 1
ATOM 924 C C . GLU A 1 112 ? -1.970 -13.499 8.379 1.00 75.81 112 GLU A C 1
ATOM 926 O O . GLU A 1 112 ? -2.400 -12.745 9.254 1.00 75.81 112 GLU A O 1
ATOM 931 N N . SER A 1 113 ? -0.760 -14.065 8.456 1.00 78.38 113 SER A N 1
ATOM 932 C CA . SER A 1 113 ? 0.169 -13.842 9.570 1.00 78.38 113 SER A CA 1
ATOM 933 C C . SER A 1 113 ? 0.529 -12.356 9.729 1.00 78.38 113 SER A C 1
ATOM 935 O O . SER A 1 113 ? 0.360 -11.783 10.805 1.00 78.38 113 SER A O 1
ATOM 937 N N . LEU A 1 114 ? 0.922 -11.689 8.637 1.00 81.62 114 LEU A N 1
ATOM 938 C CA . LEU A 1 114 ? 1.264 -10.263 8.643 1.00 81.62 114 LEU A CA 1
ATOM 939 C C . LEU A 1 114 ? 0.042 -9.382 8.922 1.00 81.62 114 LEU A C 1
ATOM 941 O O . LEU A 1 114 ? 0.138 -8.417 9.680 1.00 81.62 114 LEU A O 1
ATOM 945 N N . HIS A 1 115 ? -1.121 -9.739 8.378 1.00 81.75 115 HIS A N 1
ATOM 946 C CA . HIS A 1 115 ? -2.363 -9.017 8.636 1.00 81.75 115 HIS A CA 1
ATOM 947 C C . HIS A 1 115 ? -2.733 -9.059 10.123 1.00 81.75 115 HIS A C 1
ATOM 949 O O . HIS A 1 115 ? -3.162 -8.054 10.698 1.00 81.75 115 HIS A O 1
ATOM 955 N N . LYS A 1 116 ? -2.544 -10.215 10.770 1.00 83.56 116 LYS A N 1
ATOM 956 C CA . LYS A 1 116 ? -2.780 -10.388 12.207 1.00 83.56 116 LYS A CA 1
ATOM 957 C C . LYS A 1 116 ? -1.848 -9.501 13.031 1.00 83.56 116 LYS A C 1
ATOM 959 O O . LYS A 1 116 ? -2.333 -8.817 13.932 1.00 83.56 116 LYS A O 1
ATOM 964 N N . ILE A 1 117 ? -0.566 -9.452 12.665 1.00 88.31 117 ILE A N 1
ATOM 965 C CA . ILE A 1 117 ? 0.442 -8.584 13.293 1.00 88.31 117 ILE A CA 1
ATOM 966 C C . ILE A 1 117 ? 0.053 -7.108 13.146 1.00 88.31 117 ILE A C 1
ATOM 968 O O . ILE A 1 117 ? 0.016 -6.372 14.135 1.00 88.31 117 ILE A O 1
ATOM 972 N N . MET A 1 118 ? -0.316 -6.673 11.939 1.00 88.00 118 MET A N 1
ATOM 973 C CA . MET A 1 118 ? -0.767 -5.299 11.698 1.00 88.00 118 MET A CA 1
ATOM 974 C C . MET A 1 118 ? -2.009 -4.951 12.509 1.00 88.00 118 MET A C 1
ATOM 976 O O . MET A 1 118 ? -2.066 -3.890 13.121 1.00 88.00 118 MET A O 1
ATOM 980 N N . LYS A 1 119 ? -2.979 -5.863 12.605 1.00 86.06 119 LYS A N 1
ATOM 981 C CA . LYS A 1 119 ? -4.181 -5.644 13.414 1.00 86.06 119 LYS A CA 1
ATOM 982 C C . LYS A 1 119 ? -3.865 -5.531 14.908 1.00 86.06 119 LYS A C 1
ATOM 984 O O . LYS A 1 119 ? -4.497 -4.722 15.587 1.00 86.06 119 LYS A O 1
ATOM 989 N N . SER A 1 120 ? -2.920 -6.315 15.434 1.00 89.81 120 SER A N 1
ATOM 990 C CA . SER A 1 120 ? -2.456 -6.148 16.819 1.00 89.81 120 SER A CA 1
ATOM 991 C C . SER A 1 120 ? -1.716 -4.831 17.020 1.00 89.81 120 SER A C 1
ATOM 993 O O . SER A 1 120 ? -1.974 -4.150 18.010 1.00 89.81 120 SER A O 1
ATOM 995 N N . LEU A 1 121 ? -0.881 -4.427 16.060 1.00 91.00 121 LEU A N 1
ATOM 996 C CA . LEU A 1 121 ? -0.174 -3.152 16.114 1.00 91.00 121 LEU A CA 1
ATOM 997 C C . LEU A 1 121 ? -1.165 -1.987 16.138 1.00 91.00 121 LEU A C 1
ATOM 999 O O . LEU A 1 121 ? -1.094 -1.147 17.027 1.00 91.00 121 LEU A O 1
ATOM 1003 N N . SER A 1 122 ? -2.161 -1.987 15.245 1.00 89.12 122 SER A N 1
ATOM 1004 C CA . SER A 1 122 ? -3.199 -0.951 15.210 1.00 89.12 122 SER A CA 1
ATOM 1005 C C . SER A 1 122 ? -3.996 -0.847 16.510 1.00 89.12 122 SER A C 1
ATOM 1007 O O . SER A 1 122 ? -4.420 0.244 16.875 1.00 89.12 122 SER A O 1
ATOM 1009 N N . LYS A 1 123 ? -4.190 -1.958 17.232 1.00 91.44 123 LYS A N 1
ATOM 1010 C CA . LYS A 1 123 ? -4.831 -1.940 18.556 1.00 91.44 123 LYS A CA 1
ATOM 1011 C C . LYS A 1 123 ? -3.940 -1.340 19.645 1.00 91.44 123 LYS A C 1
ATOM 1013 O O . LYS A 1 123 ? -4.473 -0.791 20.602 1.00 91.44 123 LYS A O 1
ATOM 1018 N N . ALA A 1 124 ? -2.619 -1.441 19.511 1.00 94.00 124 ALA A N 1
ATOM 1019 C CA . ALA A 1 124 ? -1.669 -0.872 20.463 1.00 94.00 124 ALA A CA 1
ATOM 1020 C C . ALA A 1 124 ? -1.486 0.646 20.280 1.00 94.00 124 ALA A C 1
ATOM 1022 O O . ALA A 1 124 ? -1.243 1.342 21.263 1.00 94.00 124 ALA A O 1
ATOM 1023 N N . ILE A 1 125 ? -1.665 1.167 19.056 1.00 94.62 125 ILE A N 1
ATOM 1024 C CA . ILE A 1 125 ? -1.537 2.601 18.721 1.00 94.62 125 ILE A CA 1
ATOM 1025 C C . ILE A 1 125 ? -2.233 3.538 19.726 1.00 94.62 125 ILE A C 1
ATOM 1027 O O . ILE A 1 125 ? -1.556 4.437 20.217 1.00 94.62 125 ILE A O 1
ATOM 1031 N N . PRO A 1 126 ? -3.525 3.378 20.081 1.00 93.56 126 PRO A N 1
ATOM 1032 C CA . PRO A 1 126 ? -4.178 4.293 21.022 1.00 93.56 126 PRO A CA 1
ATOM 1033 C C . PRO A 1 126 ? -3.550 4.265 22.424 1.00 93.56 126 PRO A C 1
ATOM 1035 O O . PRO A 1 126 ? -3.419 5.308 23.057 1.00 93.56 126 PRO A O 1
ATOM 1038 N N . GLY A 1 127 ? -3.111 3.095 22.900 1.00 95.19 127 GLY A N 1
ATOM 1039 C CA . GLY A 1 127 ? -2.415 2.986 24.186 1.00 95.19 127 GLY A CA 1
ATOM 1040 C C . GLY A 1 127 ? -1.057 3.689 24.165 1.00 95.19 127 GLY A C 1
ATOM 1041 O O . GLY A 1 127 ? -0.728 4.438 25.084 1.00 95.19 127 GLY A O 1
ATOM 1042 N N . VAL A 1 128 ? -0.303 3.509 23.078 1.00 96.31 128 VAL A N 1
ATOM 1043 C CA . VAL A 1 128 ? 0.981 4.191 22.863 1.00 96.31 128 VAL A CA 1
ATOM 1044 C C . VAL A 1 128 ? 0.789 5.704 22.744 1.00 96.31 128 VAL A C 1
ATOM 1046 O O . VAL A 1 128 ? 1.555 6.453 23.338 1.00 96.31 128 VAL A O 1
ATOM 1049 N N . ALA A 1 129 ? -0.248 6.166 22.042 1.00 96.44 129 ALA A N 1
ATOM 1050 C CA . ALA A 1 129 ? -0.547 7.589 21.892 1.00 96.44 129 ALA A CA 1
ATOM 1051 C C . ALA A 1 129 ? -0.821 8.268 23.244 1.00 96.44 129 ALA A C 1
ATOM 1053 O O . ALA A 1 129 ? -0.311 9.357 23.493 1.00 96.44 129 ALA A O 1
ATOM 1054 N N . ASN A 1 130 ? -1.550 7.604 24.147 1.00 96.69 130 ASN A N 1
ATOM 1055 C CA . ASN A 1 130 ? -1.788 8.123 25.496 1.00 96.69 130 ASN A CA 1
ATOM 1056 C C . ASN A 1 130 ? -0.486 8.241 26.303 1.00 96.69 130 ASN A C 1
ATOM 1058 O O . ASN A 1 130 ? -0.241 9.270 26.929 1.00 96.69 130 ASN A O 1
ATOM 1062 N N . ALA A 1 131 ? 0.373 7.218 26.260 1.00 97.25 131 ALA A N 1
ATOM 1063 C CA . ALA A 1 131 ? 1.681 7.273 26.916 1.00 97.25 131 ALA A CA 1
ATOM 1064 C C . ALA A 1 131 ? 2.571 8.378 26.319 1.00 97.25 131 ALA A C 1
ATOM 1066 O O . ALA A 1 131 ? 3.238 9.105 27.053 1.00 97.25 131 ALA A O 1
ATOM 1067 N N . PHE A 1 132 ? 2.533 8.544 24.995 1.00 97.25 132 PHE A N 1
ATOM 1068 C CA . PHE A 1 132 ? 3.270 9.583 24.283 1.00 97.25 132 PHE A CA 1
ATOM 1069 C C . PHE A 1 132 ? 2.794 10.992 24.658 1.00 97.25 132 PHE A C 1
ATOM 1071 O O . PHE A 1 132 ? 3.619 11.882 24.833 1.00 97.25 132 PHE A O 1
ATOM 1078 N N . LEU A 1 133 ? 1.486 11.197 24.850 1.00 97.38 133 LEU A N 1
ATOM 1079 C CA . LEU A 1 133 ? 0.933 12.470 25.328 1.00 97.38 133 LEU A CA 1
ATOM 1080 C C . LEU A 1 133 ? 1.411 12.819 26.740 1.00 97.38 133 LEU A C 1
ATOM 1082 O O . LEU A 1 133 ? 1.787 13.962 26.989 1.00 97.38 133 LEU A O 1
ATOM 1086 N N . ILE A 1 134 ? 1.436 11.843 27.652 1.00 97.44 134 ILE A N 1
ATOM 1087 C CA . ILE A 1 134 ? 1.959 12.052 29.011 1.00 97.44 134 ILE A CA 1
ATOM 1088 C C . ILE A 1 134 ? 3.445 12.408 28.951 1.00 97.44 134 ILE A C 1
ATOM 1090 O O . ILE A 1 134 ? 3.869 13.381 29.572 1.00 97.44 134 ILE A O 1
ATOM 1094 N N . LEU A 1 135 ? 4.227 11.657 28.170 1.00 97.44 135 LEU A N 1
ATOM 1095 C CA . LEU A 1 135 ? 5.648 11.936 27.972 1.00 97.44 135 LEU A CA 1
ATOM 1096 C C . LEU A 1 135 ? 5.860 13.355 27.429 1.00 97.44 135 LEU A C 1
ATOM 1098 O O . LEU A 1 135 ? 6.693 14.091 27.946 1.00 97.44 135 LEU A O 1
ATOM 1102 N N . LEU A 1 136 ? 5.075 13.760 26.430 1.00 97.62 136 LEU A N 1
ATOM 1103 C CA . LEU A 1 136 ? 5.147 15.090 25.835 1.00 97.62 136 LEU A CA 1
ATOM 1104 C C . LEU A 1 136 ? 4.829 16.196 26.852 1.00 97.62 136 LEU A C 1
ATOM 1106 O O . LEU A 1 136 ? 5.530 17.207 26.877 1.00 97.62 136 LEU A O 1
ATOM 1110 N N . LEU A 1 137 ? 3.836 16.000 27.726 1.00 97.31 137 LEU A N 1
ATOM 1111 C CA . LEU A 1 137 ? 3.527 16.943 28.808 1.00 97.31 137 LEU A CA 1
ATOM 1112 C C . LEU A 1 137 ? 4.691 17.089 29.792 1.00 97.31 137 LEU A C 1
ATOM 1114 O O . LEU A 1 137 ? 5.083 18.209 30.112 1.00 97.31 137 LEU A O 1
ATOM 1118 N N . VAL A 1 138 ? 5.272 15.974 30.239 1.00 97.75 138 VAL A N 1
ATOM 1119 C CA . VAL A 1 138 ? 6.410 15.989 31.174 1.00 97.75 138 VAL A CA 1
ATOM 1120 C C . VAL A 1 138 ? 7.615 16.693 30.556 1.00 97.75 138 VAL A C 1
ATOM 1122 O O . VAL A 1 138 ? 8.209 17.564 31.189 1.00 97.75 138 VAL A O 1
ATOM 1125 N N . MET A 1 139 ? 7.944 16.366 29.304 1.00 97.62 139 MET A N 1
ATOM 1126 C CA . MET A 1 139 ? 9.045 17.014 28.587 1.00 97.62 139 MET A CA 1
ATOM 1127 C C . MET A 1 139 ? 8.797 18.515 28.403 1.00 97.62 139 MET A C 1
ATOM 1129 O O . MET A 1 139 ? 9.733 19.301 28.505 1.00 97.62 139 MET A O 1
ATOM 1133 N N . SER A 1 140 ? 7.543 18.926 28.190 1.00 97.00 140 SER A N 1
ATOM 1134 C CA . SER A 1 140 ? 7.176 20.344 28.076 1.00 97.00 140 SER A CA 1
ATOM 1135 C C . SER A 1 140 ? 7.399 21.105 29.384 1.00 97.00 140 SER A C 1
ATOM 1137 O O . SER A 1 140 ? 7.892 22.226 29.348 1.00 97.00 140 SER A O 1
ATOM 1139 N N . ILE A 1 141 ? 7.092 20.499 30.538 1.00 97.75 141 ILE A N 1
ATOM 1140 C CA . ILE A 1 141 ? 7.375 21.101 31.853 1.00 97.75 141 ILE A CA 1
ATOM 1141 C C . ILE A 1 141 ? 8.885 21.283 32.040 1.00 97.75 141 ILE A C 1
ATOM 1143 O O . ILE A 1 141 ? 9.328 22.362 32.423 1.00 97.75 141 ILE A O 1
ATOM 1147 N N . TYR A 1 142 ? 9.671 20.251 31.725 1.00 96.31 142 TYR A N 1
ATOM 1148 C CA . TYR A 1 142 ? 11.131 20.301 31.831 1.00 96.31 142 TYR A CA 1
ATOM 1149 C C . TYR A 1 142 ? 11.777 21.315 30.887 1.00 96.31 142 TYR A C 1
ATOM 1151 O O . TYR A 1 142 ? 12.823 21.854 31.211 1.00 96.31 142 TYR A O 1
ATOM 1159 N N . ALA A 1 143 ? 11.181 21.557 29.720 1.00 96.62 143 ALA A N 1
ATOM 1160 C CA . ALA A 1 143 ? 11.686 22.535 28.764 1.00 96.62 143 ALA A CA 1
ATOM 1161 C C . ALA A 1 143 ? 11.432 23.993 29.193 1.00 96.62 143 ALA A C 1
ATOM 1163 O O . ALA A 1 143 ? 12.091 24.890 28.676 1.00 96.62 143 ALA A O 1
ATOM 1164 N N . ILE A 1 144 ? 10.454 24.233 30.077 1.00 95.50 144 ILE A N 1
ATOM 1165 C CA . ILE A 1 144 ? 10.115 25.571 30.591 1.00 95.50 144 ILE A CA 1
ATOM 1166 C C . ILE A 1 144 ? 10.947 25.929 31.833 1.00 95.50 144 ILE A C 1
ATOM 1168 O O . ILE A 1 144 ? 11.214 27.112 32.047 1.00 95.50 144 ILE A O 1
ATOM 1172 N N . LEU A 1 145 ? 11.301 24.933 32.655 1.00 91.50 145 LEU A N 1
ATOM 1173 C CA . LEU A 1 145 ? 12.114 25.092 33.867 1.00 91.50 145 LEU A CA 1
ATOM 1174 C C . LEU A 1 145 ? 13.582 25.396 33.526 1.00 91.50 145 LEU A C 1
ATOM 1176 O O . LEU A 1 145 ? 14.155 26.276 34.205 1.00 91.50 145 LEU A O 1
#

Radius of gyration: 19.86 Å; chains: 1; bounding box: 43×47×56 Å

Secondary structure (DSSP, 8-state):
--HHHHHHHHHHHHHHHHHHHHHHHH-SSS-SSHHHHHHHHHHHHHHHHHHHHHHHHHS-HHHHHT-HHHHHHHHHHHHHHHHHH--S--STTHHHHHHTGGGGGHHHHHSHHHHHHHHHHHHHHHHHHHHHHHHHHHHHHHHH-

Foldseek 3Di:
DDPVVLVVLLVLLVVLVVLVVVCCVVPVPCPPCVPVNVVSLVVSLVVLVVVLVVVCVVPPVVVQVVDPLNVLSVVLSVLSVVCVVCVDDDDPNVVSVVSPVCSNVNSCVSVPVSVVVVVVVVVCVVVVVVVVVVVVVVVVVVVVD

Sequence (145 aa):
MGIRVQLSVAALIAGNFIMNVVEKWIDPDGDTYPDIWVGFDIFFNVSFAVELLWNMYSFWLRRFWKSAWNVFDVIVVTIGLMNLVLSDLPGPLSLLRMMRAFRVFRLFKRVESLHKIMKSLSKAIPGVANAFLILLLVMSIYAIL

InterPro domains:
  IPR005821 Ion transport domain [PF00520] (8-145)
  IPR027359 Voltage-dependent channel domain superfamily [G3DSA:1.20.120.350] (4-121)
  IPR043203 Voltage-gated cation channel calcium and sodium [PTHR10037] (39-145)

pLDDT: mean 78.12, std 10.42, range [52.44, 97.75]

Organism: Symbiodinium pilosum (NCBI:txid2952)